Protein AF-A0AA41QJ58-F1 (afdb_monomer_lite)

Sequence (156 aa):
MTRWPTNEILVRADMDPLAMCKTLAHEAAHRTGHSPDDPDVPGHRGLVEVEAESAALLVLSAHHVDTSPYTVPYVSTWASRVEGVDPVTAVQQTAARVRTIALSILDRLDTAMVPDGDPPGLDRLLAEQDAPLDSSSCCSGAPRHRRTASGYEWPP

pLDDT: mean 75.63, std 20.62, range [23.16, 96.12]

Structure (mmCIF, N/CA/C/O backbone):
data_AF-A0AA41QJ58-F1
#
_entry.id   AF-A0AA41QJ58-F1
#
loop_
_atom_site.group_PDB
_atom_site.id
_atom_site.type_symbol
_atom_site.label_atom_id
_atom_site.label_alt_id
_atom_site.label_comp_id
_atom_site.label_asym_id
_atom_site.label_entity_id
_atom_site.label_seq_id
_atom_site.pdbx_PDB_ins_code
_atom_site.Cartn_x
_atom_site.Cartn_y
_atom_site.Cartn_z
_atom_site.occupancy
_atom_site.B_iso_or_equiv
_atom_site.auth_seq_id
_atom_site.auth_comp_id
_atom_site.auth_asym_id
_atom_site.auth_atom_id
_atom_site.pdbx_PDB_model_num
ATOM 1 N N . MET A 1 1 ? -4.333 4.026 -10.869 1.00 87.12 1 MET A N 1
ATOM 2 C CA . MET A 1 1 ? -5.786 4.050 -10.601 1.00 87.12 1 MET A CA 1
ATOM 3 C C . MET A 1 1 ? -6.414 2.702 -10.903 1.00 87.12 1 MET A C 1
ATOM 5 O O . MET A 1 1 ? -6.278 2.212 -12.024 1.00 87.12 1 MET A O 1
ATOM 9 N N . THR A 1 2 ? -7.142 2.153 -9.938 1.00 89.56 2 THR A N 1
ATOM 10 C CA . THR A 1 2 ? -7.946 0.936 -10.071 1.00 89.56 2 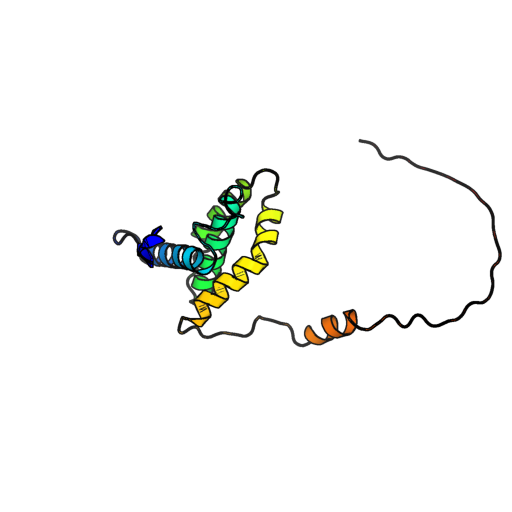THR A CA 1
ATOM 11 C C . THR A 1 2 ? -9.287 1.250 -10.734 1.00 89.56 2 THR A C 1
ATOM 13 O O . THR A 1 2 ? -10.039 2.111 -10.275 1.00 89.56 2 THR A O 1
ATOM 16 N N . ARG A 1 3 ? -9.605 0.551 -11.827 1.00 90.19 3 ARG A N 1
ATOM 17 C CA . ARG A 1 3 ? -10.920 0.581 -12.478 1.00 90.19 3 ARG A CA 1
ATOM 18 C C . ARG A 1 3 ? -11.693 -0.680 -12.123 1.00 90.19 3 ARG A C 1
ATOM 20 O O . ARG A 1 3 ? -11.519 -1.730 -12.738 1.00 90.19 3 ARG A O 1
ATOM 27 N N . TRP A 1 4 ? -12.584 -0.550 -11.150 1.00 87.31 4 TRP A N 1
ATOM 28 C CA . TRP A 1 4 ? -13.384 -1.664 -10.646 1.00 87.31 4 TRP A CA 1
ATOM 29 C C . TRP A 1 4 ? -14.286 -2.335 -11.693 1.00 87.31 4 TRP A C 1
ATOM 31 O O . TRP A 1 4 ? -14.229 -3.559 -11.788 1.00 87.31 4 TRP A O 1
ATOM 41 N N . PRO A 1 5 ? -15.051 -1.602 -12.532 1.00 88.94 5 PRO A N 1
ATOM 42 C CA . PRO A 1 5 ? -15.990 -2.241 -13.458 1.00 88.94 5 PRO A CA 1
ATOM 43 C C . PRO A 1 5 ? -15.314 -3.075 -14.552 1.00 88.94 5 PRO A C 1
ATOM 45 O O . PRO A 1 5 ? -15.902 -4.032 -15.045 1.00 88.94 5 PRO A O 1
ATOM 48 N N . THR A 1 6 ? -14.093 -2.703 -14.951 1.00 90.25 6 THR A N 1
ATOM 49 C CA . THR A 1 6 ? -13.347 -3.353 -16.042 1.00 90.25 6 THR A CA 1
ATOM 50 C C . THR A 1 6 ? -12.220 -4.255 -15.554 1.00 90.25 6 THR A C 1
ATOM 52 O O . THR A 1 6 ? -11.589 -4.918 -16.370 1.00 90.25 6 THR A O 1
ATOM 55 N N . ASN A 1 7 ? -11.982 -4.325 -14.241 1.00 88.31 7 ASN A N 1
ATOM 56 C CA . ASN A 1 7 ? -10.875 -5.077 -13.652 1.00 88.31 7 ASN A CA 1
ATOM 57 C C . ASN A 1 7 ? -9.492 -4.648 -14.192 1.00 88.31 7 ASN A C 1
ATOM 59 O O . ASN A 1 7 ? -8.612 -5.481 -14.405 1.00 88.31 7 ASN A O 1
ATOM 63 N N . GLU A 1 8 ? -9.300 -3.348 -14.420 1.00 93.31 8 GLU A N 1
ATOM 64 C CA . GLU A 1 8 ? -8.056 -2.794 -14.969 1.00 93.31 8 GLU A CA 1
ATOM 65 C C . GLU A 1 8 ? -7.299 -1.970 -13.924 1.00 93.31 8 GLU A C 1
ATOM 67 O O . GLU A 1 8 ? -7.896 -1.254 -13.117 1.00 93.31 8 GLU A O 1
ATOM 72 N N . ILE A 1 9 ? -5.968 -1.997 -13.999 1.00 94.94 9 ILE A N 1
ATOM 73 C CA . ILE A 1 9 ? -5.093 -1.059 -13.293 1.00 94.94 9 ILE A CA 1
ATOM 74 C C . ILE A 1 9 ? -4.445 -0.145 -14.326 1.00 94.94 9 ILE A C 1
ATOM 76 O O . ILE A 1 9 ? -3.831 -0.604 -15.287 1.00 94.94 9 ILE A O 1
ATOM 80 N N . LEU A 1 10 ? -4.567 1.161 -14.110 1.00 94.38 10 LEU A N 1
ATOM 81 C CA . LEU A 1 10 ? -3.925 2.173 -14.936 1.00 94.38 10 LEU A CA 1
ATOM 82 C C . LEU A 1 10 ? -2.717 2.772 -14.232 1.00 94.38 10 LEU A C 1
ATOM 84 O O . LEU A 1 10 ? -2.844 3.321 -13.132 1.00 94.38 10 LEU A O 1
ATOM 88 N N . VAL A 1 11 ? -1.586 2.757 -14.927 1.00 95.50 11 VAL A N 1
ATOM 89 C CA . VAL A 1 11 ? -0.350 3.430 -14.531 1.00 95.50 11 VAL A CA 1
ATOM 90 C C . VAL A 1 11 ? 0.013 4.431 -15.620 1.00 95.50 11 VAL A C 1
ATOM 92 O O . VAL A 1 11 ? -0.108 4.147 -16.811 1.00 95.50 11 VAL A O 1
ATOM 95 N N . ARG A 1 12 ? 0.422 5.630 -15.213 1.00 95.31 12 ARG A N 1
ATOM 96 C CA . ARG A 1 12 ? 0.920 6.644 -16.141 1.00 95.31 12 ARG A CA 1
ATOM 97 C C . ARG A 1 12 ? 2.290 6.230 -16.675 1.00 95.31 12 ARG A C 1
ATOM 99 O O . ARG A 1 12 ? 3.171 5.897 -15.892 1.00 95.31 12 ARG A O 1
ATOM 106 N N . ALA A 1 13 ? 2.462 6.292 -17.992 1.00 93.12 13 ALA A N 1
ATOM 107 C CA . ALA A 1 13 ? 3.694 5.873 -18.662 1.00 93.12 13 ALA A CA 1
ATOM 108 C C . ALA A 1 13 ? 4.808 6.938 -18.653 1.00 93.12 13 ALA A C 1
ATOM 110 O O . ALA A 1 13 ? 5.945 6.635 -18.991 1.00 93.12 13 ALA A O 1
ATOM 111 N N . ASP A 1 14 ? 4.492 8.185 -18.293 1.00 94.38 14 ASP A N 1
ATOM 112 C CA . ASP A 1 14 ? 5.411 9.330 -18.300 1.00 94.38 14 ASP A CA 1
ATOM 113 C C . ASP A 1 14 ? 6.089 9.575 -16.939 1.00 94.38 14 ASP A C 1
ATOM 115 O O . ASP A 1 14 ? 6.532 10.684 -16.643 1.00 94.38 14 ASP A O 1
ATOM 119 N N . MET A 1 15 ? 6.141 8.549 -16.090 1.00 91.69 15 MET A N 1
ATOM 120 C CA . MET A 1 15 ? 6.720 8.607 -14.750 1.00 91.69 15 MET A CA 1
ATOM 121 C C . MET A 1 15 ? 8.058 7.870 -14.694 1.00 91.69 15 MET A C 1
ATOM 123 O O . MET A 1 15 ? 8.360 7.027 -15.533 1.00 91.69 15 MET A O 1
ATOM 127 N N . ASP A 1 16 ? 8.855 8.172 -13.671 1.00 91.38 16 ASP A N 1
ATOM 128 C CA . ASP A 1 16 ? 10.032 7.370 -13.346 1.00 91.38 16 ASP A CA 1
ATOM 129 C C . ASP A 1 16 ? 9.639 5.889 -13.106 1.00 91.38 16 ASP A C 1
ATOM 131 O O . ASP A 1 16 ? 8.593 5.641 -12.491 1.00 91.38 16 ASP A O 1
ATOM 135 N N . PRO A 1 17 ? 10.436 4.895 -13.555 1.00 90.19 17 PRO A N 1
ATOM 136 C CA . PRO A 1 17 ? 10.120 3.475 -13.380 1.00 90.19 17 PRO A CA 1
ATOM 137 C C . PRO A 1 17 ? 9.816 3.057 -11.943 1.00 90.19 17 PRO A C 1
ATOM 139 O O . PRO A 1 17 ? 8.895 2.269 -11.723 1.00 90.19 17 PRO A O 1
ATOM 142 N N . LEU A 1 18 ? 10.516 3.615 -10.955 1.00 88.94 18 LEU A N 1
ATOM 143 C CA . LEU A 1 18 ? 10.259 3.320 -9.548 1.00 88.94 18 LEU A CA 1
ATOM 144 C C . LEU A 1 18 ? 8.875 3.820 -9.124 1.00 88.94 18 LEU A C 1
ATOM 146 O O . LEU A 1 18 ? 8.126 3.117 -8.443 1.00 88.94 18 LEU A O 1
ATOM 150 N N . ALA A 1 19 ? 8.508 5.020 -9.571 1.00 89.69 19 ALA A N 1
ATOM 151 C CA . ALA A 1 19 ? 7.198 5.601 -9.305 1.00 89.69 19 ALA A CA 1
ATOM 152 C C . ALA A 1 19 ? 6.071 4.829 -10.020 1.00 89.69 19 ALA A C 1
ATOM 154 O O . ALA A 1 19 ? 4.971 4.695 -9.472 1.00 89.69 19 ALA A O 1
ATOM 155 N N . MET A 1 20 ? 6.346 4.271 -11.206 1.00 92.44 20 MET A N 1
ATOM 156 C CA . MET A 1 20 ? 5.432 3.355 -11.897 1.00 92.44 20 MET A CA 1
ATOM 157 C C . MET A 1 20 ? 5.230 2.060 -11.103 1.00 92.44 20 MET A C 1
ATOM 159 O O . MET A 1 20 ? 4.082 1.682 -10.867 1.00 92.44 20 MET A O 1
ATOM 163 N N . CYS A 1 21 ? 6.306 1.426 -10.624 1.00 92.50 21 CYS A N 1
ATOM 164 C CA . CYS A 1 21 ? 6.227 0.230 -9.776 1.00 92.50 21 CYS A CA 1
ATOM 165 C C . CYS A 1 21 ? 5.451 0.495 -8.480 1.00 92.50 21 CYS A C 1
ATOM 167 O O . CYS A 1 21 ? 4.577 -0.295 -8.123 1.00 92.50 21 CYS A O 1
ATOM 169 N N . LYS A 1 22 ? 5.704 1.634 -7.817 1.00 91.94 22 LYS A N 1
ATOM 170 C CA . LYS A 1 22 ? 4.947 2.059 -6.629 1.00 91.94 22 LYS A CA 1
ATOM 171 C C . LYS A 1 22 ? 3.455 2.154 -6.923 1.00 91.94 22 LYS A C 1
ATOM 173 O O . LYS A 1 22 ? 2.644 1.566 -6.213 1.00 91.94 22 LYS A O 1
ATOM 178 N N . THR A 1 23 ? 3.109 2.873 -7.988 1.00 93.94 23 THR A N 1
ATOM 179 C CA . THR A 1 23 ? 1.714 3.060 -8.393 1.00 93.94 23 THR A CA 1
ATOM 180 C C . THR A 1 23 ? 1.065 1.715 -8.706 1.00 93.94 23 THR A C 1
ATOM 182 O O . THR A 1 23 ? -0.024 1.438 -8.224 1.00 93.94 23 THR A O 1
ATOM 185 N N . LEU A 1 24 ? 1.736 0.845 -9.461 1.00 95.19 24 LEU A N 1
ATOM 186 C CA . LEU A 1 24 ? 1.209 -0.477 -9.790 1.00 95.19 24 LEU A CA 1
ATOM 187 C C . LEU A 1 24 ? 0.941 -1.320 -8.535 1.00 95.19 24 LEU A C 1
ATOM 189 O O . LEU A 1 24 ? -0.143 -1.886 -8.410 1.00 95.19 24 LEU A O 1
ATOM 193 N N . ALA A 1 25 ? 1.898 -1.379 -7.606 1.00 95.44 25 ALA A N 1
ATOM 194 C CA . ALA A 1 25 ? 1.772 -2.152 -6.372 1.00 95.44 25 ALA A CA 1
ATOM 195 C C . ALA A 1 25 ? 0.647 -1.623 -5.465 1.00 95.44 25 ALA A C 1
ATOM 197 O O . ALA A 1 25 ? -0.132 -2.409 -4.931 1.00 95.44 25 ALA A O 1
ATOM 198 N N . HIS A 1 26 ? 0.515 -0.300 -5.347 1.00 95.12 26 HIS A N 1
ATOM 199 C CA . HIS A 1 26 ? -0.562 0.347 -4.594 1.00 95.12 26 HIS A CA 1
ATOM 200 C C . HIS A 1 26 ? -1.947 0.000 -5.160 1.00 95.12 26 HIS A C 1
ATOM 202 O O . HIS A 1 26 ? -2.854 -0.396 -4.432 1.00 95.12 26 HIS A O 1
ATOM 208 N N . GLU A 1 27 ? -2.112 0.069 -6.478 1.00 96.12 27 GLU A N 1
ATOM 209 C CA . GLU A 1 27 ? -3.391 -0.263 -7.112 1.00 96.12 27 GLU A CA 1
ATOM 210 C C . GLU A 1 27 ? -3.689 -1.769 -7.068 1.00 96.12 27 GLU A C 1
ATOM 212 O O . GLU A 1 27 ? -4.840 -2.178 -6.917 1.00 96.12 27 GLU A O 1
ATOM 217 N N . ALA A 1 28 ? -2.657 -2.616 -7.131 1.00 95.88 28 ALA A N 1
ATOM 218 C CA . ALA A 1 28 ? -2.806 -4.049 -6.896 1.00 95.88 28 ALA A CA 1
ATOM 219 C C . ALA A 1 28 ? -3.265 -4.344 -5.456 1.00 95.88 28 ALA A C 1
ATOM 221 O O . ALA A 1 28 ? -4.108 -5.225 -5.257 1.00 95.88 28 ALA A O 1
ATOM 222 N N . ALA A 1 29 ? -2.774 -3.588 -4.468 1.00 95.44 29 ALA A N 1
ATOM 223 C CA . ALA A 1 29 ? -3.224 -3.669 -3.079 1.00 95.44 29 ALA A CA 1
ATOM 224 C C . ALA A 1 29 ? -4.689 -3.264 -2.933 1.00 95.44 29 ALA A C 1
ATOM 226 O O . ALA A 1 29 ? -5.462 -4.029 -2.352 1.00 95.44 29 ALA A O 1
ATOM 227 N N . HIS A 1 30 ? -5.108 -2.157 -3.557 1.00 94.00 30 HIS A N 1
ATOM 228 C CA . HIS A 1 30 ? -6.525 -1.809 -3.629 1.00 94.00 30 HIS A CA 1
ATOM 229 C C . HIS A 1 30 ? -7.357 -2.959 -4.180 1.00 94.00 30 HIS A C 1
ATOM 231 O O . HIS A 1 30 ? -8.290 -3.419 -3.524 1.00 94.00 30 HIS A O 1
ATOM 237 N N . ARG A 1 31 ? -6.966 -3.483 -5.343 1.00 93.06 31 ARG A N 1
ATOM 238 C CA . ARG A 1 31 ? -7.713 -4.533 -6.034 1.00 93.06 31 ARG A CA 1
ATOM 239 C C . ARG A 1 31 ? -7.812 -5.848 -5.259 1.00 93.06 31 ARG A C 1
ATOM 241 O O . ARG A 1 31 ? -8.769 -6.601 -5.467 1.00 93.06 31 ARG A O 1
ATOM 248 N N . THR A 1 32 ? -6.813 -6.131 -4.431 1.00 94.19 32 THR A N 1
ATOM 249 C CA . THR A 1 32 ? -6.711 -7.363 -3.644 1.00 94.19 32 THR A CA 1
ATOM 250 C C . THR A 1 32 ? -7.451 -7.249 -2.313 1.00 94.19 32 THR A C 1
ATOM 252 O O . THR A 1 32 ? -8.102 -8.208 -1.910 1.00 94.19 32 THR A O 1
ATOM 255 N N . GLY A 1 33 ? -7.362 -6.098 -1.641 1.00 90.69 33 GLY A N 1
ATOM 256 C CA . GLY A 1 33 ? -7.841 -5.918 -0.267 1.00 90.69 33 GLY A CA 1
ATOM 257 C C . GLY A 1 33 ? -9.211 -5.265 -0.104 1.00 90.69 33 GLY A C 1
ATOM 258 O O . GLY A 1 33 ? -9.746 -5.275 1.006 1.00 90.69 33 GLY A O 1
ATOM 259 N N . HIS A 1 34 ? -9.771 -4.685 -1.169 1.00 90.12 34 HIS A N 1
ATOM 260 C CA . HIS A 1 34 ? -10.963 -3.841 -1.076 1.00 90.12 34 HIS A CA 1
ATOM 261 C C . HIS A 1 34 ? -11.975 -4.114 -2.194 1.00 90.12 34 HIS A C 1
ATOM 263 O O . HIS A 1 34 ? -11.653 -4.691 -3.234 1.00 90.12 34 HIS A O 1
ATOM 269 N N . SER A 1 35 ? -13.213 -3.668 -1.974 1.00 84.19 35 SER A N 1
ATOM 270 C CA . SER A 1 35 ? -14.303 -3.679 -2.951 1.00 84.19 35 SER A CA 1
ATOM 271 C C . SER A 1 35 ? -14.979 -2.303 -2.978 1.00 84.19 35 SER A C 1
ATOM 273 O O . SER A 1 35 ? -15.094 -1.674 -1.926 1.00 84.19 35 SER A O 1
ATOM 275 N N . PRO A 1 36 ? -15.446 -1.811 -4.143 1.00 76.56 36 PRO A N 1
ATOM 276 C CA . PRO A 1 36 ? -16.199 -0.557 -4.217 1.00 76.56 36 PRO A CA 1
ATOM 277 C C . PRO A 1 36 ? -17.539 -0.623 -3.467 1.00 76.56 36 PRO A C 1
ATOM 279 O O . PRO A 1 36 ? -18.062 0.419 -3.085 1.00 76.56 36 PRO A O 1
ATOM 282 N N . ASP A 1 37 ? -18.064 -1.832 -3.247 1.00 73.56 37 ASP A N 1
ATOM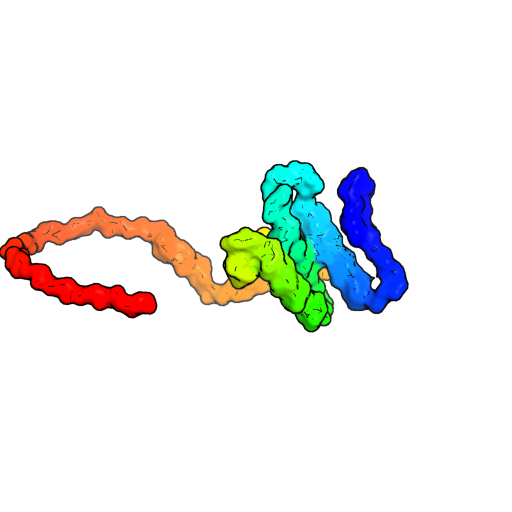 283 C CA . ASP A 1 37 ? -19.335 -2.089 -2.562 1.00 73.56 37 ASP A CA 1
ATOM 284 C C . ASP A 1 37 ? -19.150 -2.448 -1.079 1.00 73.56 37 ASP A C 1
ATOM 286 O O . ASP A 1 37 ? -20.096 -2.891 -0.430 1.00 73.56 37 ASP A O 1
ATOM 290 N N . ASP A 1 38 ? -17.930 -2.326 -0.550 1.00 70.38 38 ASP A N 1
ATOM 291 C CA . ASP A 1 38 ? -17.626 -2.702 0.826 1.00 70.38 38 ASP A CA 1
ATOM 292 C C . ASP A 1 38 ? -18.332 -1.739 1.809 1.00 70.38 38 ASP A C 1
ATOM 294 O O . ASP A 1 38 ? -18.022 -0.539 1.841 1.00 70.38 38 ASP A O 1
ATOM 298 N N . PRO A 1 39 ? -19.327 -2.225 2.580 1.00 55.38 39 PRO A N 1
ATOM 299 C CA . PRO A 1 39 ? -20.174 -1.381 3.417 1.00 55.38 39 PRO A CA 1
ATOM 300 C C . PRO A 1 39 ? -19.422 -0.750 4.598 1.00 55.38 39 PRO A C 1
ATOM 302 O O . PRO A 1 39 ? -19.927 0.215 5.171 1.00 55.38 39 PRO A O 1
ATOM 305 N N . ASP A 1 40 ? -18.216 -1.233 4.920 1.00 54.75 40 ASP A N 1
ATOM 306 C CA . ASP A 1 40 ? -17.358 -0.690 5.982 1.00 54.75 40 ASP A CA 1
ATOM 307 C C . ASP A 1 40 ? -16.493 0.505 5.511 1.00 54.75 40 ASP A C 1
ATOM 309 O O . ASP A 1 40 ? -15.796 1.141 6.301 1.00 54.75 40 ASP A O 1
ATOM 313 N N . VAL A 1 41 ? -16.538 0.874 4.225 1.00 53.88 41 VAL A N 1
ATOM 314 C CA . VAL A 1 41 ? -15.687 1.921 3.622 1.00 53.88 41 VAL A CA 1
ATOM 315 C C . VAL A 1 41 ? -16.161 3.381 3.783 1.00 53.88 41 VAL A C 1
ATOM 317 O O . VAL A 1 41 ? -15.284 4.256 3.794 1.00 53.88 41 VAL A O 1
ATOM 320 N N . PRO A 1 42 ? -17.455 3.741 3.954 1.00 48.81 42 PRO A N 1
ATOM 321 C CA . PRO A 1 42 ? -17.872 5.150 3.887 1.00 48.81 42 PRO A CA 1
ATOM 322 C C . PRO A 1 42 ? -17.287 6.084 4.967 1.00 48.81 42 PRO A C 1
ATOM 324 O O . PRO A 1 42 ? -17.389 7.299 4.815 1.00 48.81 42 PRO A O 1
ATOM 327 N N . GLY A 1 43 ? -16.638 5.559 6.015 1.00 57.31 43 GLY A N 1
ATOM 328 C CA . GLY A 1 43 ? -15.898 6.337 7.025 1.00 57.31 43 GLY A CA 1
ATOM 329 C C . GLY A 1 43 ? -14.370 6.168 7.004 1.00 57.31 43 GLY A C 1
ATOM 330 O O . GLY A 1 43 ? -13.679 6.784 7.813 1.00 57.31 43 GLY A O 1
ATOM 331 N N . HIS A 1 44 ? -13.813 5.342 6.107 1.00 67.75 44 HIS A N 1
ATOM 332 C CA . HIS A 1 44 ? -12.462 4.783 6.272 1.00 67.75 44 HIS A CA 1
ATOM 333 C C . HIS A 1 44 ? -11.533 4.928 5.065 1.00 67.75 44 HIS A C 1
ATOM 335 O O . HIS A 1 44 ? -10.539 4.211 4.972 1.00 67.75 44 HIS A O 1
ATOM 341 N N . ARG A 1 45 ? -11.761 5.909 4.178 1.00 81.06 45 ARG A N 1
ATOM 342 C CA . ARG A 1 45 ? -10.817 6.190 3.077 1.00 81.06 45 ARG A CA 1
ATOM 343 C C . ARG A 1 45 ? -9.370 6.314 3.573 1.00 81.06 45 ARG A C 1
ATOM 345 O O . ARG A 1 45 ? -8.478 5.759 2.954 1.00 81.06 45 ARG A O 1
ATOM 352 N N . GLY A 1 46 ? -9.141 6.983 4.708 1.00 83.44 46 GLY A N 1
ATOM 353 C CA . GLY A 1 46 ? -7.806 7.085 5.306 1.00 83.44 46 GLY A CA 1
ATOM 354 C C . GLY A 1 46 ? -7.185 5.724 5.642 1.00 83.44 46 GLY A C 1
ATOM 355 O O . GLY A 1 46 ? -6.031 5.496 5.303 1.00 83.44 46 GLY A O 1
ATOM 356 N N . LEU A 1 47 ? -7.950 4.798 6.232 1.00 86.81 47 LEU A N 1
ATOM 357 C CA . LEU A 1 47 ? -7.462 3.450 6.553 1.00 86.81 47 LEU A CA 1
ATOM 358 C C . LEU A 1 47 ? -7.216 2.615 5.294 1.00 86.81 47 LEU A C 1
ATOM 360 O O . LEU A 1 47 ? -6.196 1.944 5.214 1.00 86.81 47 LEU A O 1
ATOM 364 N N . VAL A 1 48 ? -8.094 2.704 4.291 1.00 89.88 48 VAL A N 1
ATOM 365 C CA . VAL A 1 48 ? -7.926 2.016 2.997 1.00 89.88 48 VAL A CA 1
ATOM 366 C C . VAL A 1 48 ? -6.636 2.453 2.298 1.00 89.88 48 VAL A C 1
ATOM 368 O O . VAL A 1 48 ? -5.898 1.630 1.763 1.00 89.88 48 VAL A O 1
ATOM 371 N N . GLU A 1 49 ? -6.329 3.747 2.326 1.00 90.56 49 GLU A N 1
ATOM 372 C CA . GLU A 1 49 ? -5.102 4.290 1.736 1.00 90.56 49 GLU A CA 1
ATOM 373 C C . GLU A 1 49 ? -3.860 3.913 2.564 1.00 90.56 49 GLU A C 1
ATOM 375 O O . GLU A 1 49 ? -2.824 3.576 1.991 1.00 90.56 49 GLU A O 1
ATOM 380 N N . VAL A 1 50 ? -3.959 3.893 3.904 1.00 91.25 50 VAL A N 1
ATOM 381 C CA . VAL A 1 50 ? -2.899 3.357 4.783 1.00 91.25 50 VAL A CA 1
ATOM 382 C C . VAL A 1 50 ? -2.631 1.887 4.465 1.00 91.25 50 VAL A C 1
ATOM 384 O O . VAL A 1 50 ? -1.465 1.502 4.344 1.00 91.25 50 VAL A O 1
ATOM 387 N N . GLU A 1 51 ? -3.679 1.078 4.298 1.00 93.94 51 GLU A N 1
ATOM 388 C CA . GLU A 1 51 ? -3.565 -0.336 3.946 1.00 93.94 51 GLU A CA 1
ATOM 389 C C . GLU A 1 51 ? -2.863 -0.518 2.597 1.00 93.94 51 GLU A C 1
ATOM 391 O O . GLU A 1 51 ? -1.883 -1.262 2.502 1.00 93.94 51 GLU A O 1
ATOM 396 N N . ALA A 1 52 ? -3.314 0.205 1.570 1.00 94.00 52 ALA A N 1
ATOM 397 C CA . ALA A 1 52 ? -2.776 0.096 0.219 1.00 94.00 52 ALA A CA 1
ATOM 398 C C . ALA A 1 52 ? -1.320 0.576 0.108 1.00 94.00 52 ALA A C 1
ATOM 400 O O . ALA A 1 52 ? -0.484 -0.128 -0.463 1.00 94.00 52 ALA A O 1
ATOM 401 N N . GLU A 1 53 ? -0.983 1.737 0.681 1.00 94.12 53 GLU A N 1
ATOM 402 C CA . GLU A 1 53 ? 0.393 2.258 0.686 1.00 94.12 53 GLU A CA 1
ATOM 403 C C . GLU A 1 53 ? 1.341 1.341 1.472 1.00 94.12 53 GLU A C 1
ATOM 405 O O . GLU A 1 53 ? 2.448 1.048 1.014 1.00 94.12 53 GLU A O 1
ATOM 410 N N . SER A 1 54 ? 0.906 0.831 2.629 1.00 94.44 54 SER A N 1
ATOM 411 C CA . SER A 1 54 ? 1.737 -0.056 3.452 1.00 94.44 54 SER A CA 1
ATOM 412 C C . SER A 1 54 ? 1.948 -1.419 2.789 1.00 94.44 54 SER A C 1
ATOM 414 O O . SER A 1 54 ? 3.064 -1.937 2.792 1.00 94.44 54 SER A O 1
ATOM 416 N N . ALA A 1 55 ? 0.915 -1.993 2.166 1.00 95.88 55 ALA A N 1
ATOM 417 C CA . ALA A 1 55 ? 1.050 -3.250 1.432 1.00 95.88 55 ALA A CA 1
ATOM 418 C C . ALA A 1 55 ? 1.961 -3.093 0.203 1.00 95.88 55 ALA A C 1
ATOM 420 O O . ALA A 1 55 ? 2.809 -3.951 -0.044 1.00 95.88 55 ALA A O 1
ATOM 421 N N . ALA A 1 56 ? 1.854 -1.976 -0.525 1.00 94.94 56 ALA A N 1
ATOM 422 C CA . ALA A 1 56 ? 2.745 -1.671 -1.644 1.00 94.94 56 ALA A CA 1
ATOM 423 C C . ALA A 1 56 ? 4.214 -1.583 -1.207 1.00 94.94 56 ALA A C 1
ATOM 425 O O . ALA A 1 56 ? 5.090 -2.113 -1.895 1.00 94.94 56 ALA A O 1
ATOM 426 N N . LEU A 1 57 ? 4.487 -0.966 -0.050 1.00 91.69 57 LEU A N 1
ATOM 427 C CA . LEU A 1 57 ? 5.833 -0.924 0.524 1.00 91.69 57 LEU A CA 1
ATOM 428 C C . LEU A 1 57 ? 6.384 -2.330 0.779 1.00 91.69 57 LEU A C 1
ATOM 430 O O . LEU A 1 57 ? 7.521 -2.608 0.397 1.00 91.69 57 LEU A O 1
ATOM 434 N N . LEU A 1 58 ? 5.594 -3.215 1.396 1.00 93.38 58 LEU A N 1
ATOM 435 C CA . LEU A 1 58 ? 6.016 -4.588 1.689 1.00 93.38 58 LEU A CA 1
ATOM 436 C C . LEU A 1 58 ? 6.298 -5.384 0.411 1.00 93.38 58 LEU A C 1
ATOM 438 O O . LEU A 1 58 ? 7.344 -6.024 0.313 1.00 93.38 58 LEU A O 1
ATOM 442 N N . VAL A 1 59 ? 5.410 -5.294 -0.584 1.00 94.56 59 VAL A N 1
ATOM 443 C CA . VAL A 1 59 ? 5.576 -5.984 -1.873 1.00 94.56 59 VAL A CA 1
ATOM 444 C C . VAL A 1 59 ? 6.860 -5.533 -2.570 1.00 94.56 59 VAL A C 1
ATOM 446 O O . VAL A 1 59 ? 7.658 -6.359 -3.001 1.00 94.56 59 VAL A O 1
ATOM 449 N N . LEU A 1 60 ? 7.110 -4.225 -2.647 1.00 92.31 60 LEU A N 1
ATOM 450 C CA . LEU A 1 60 ? 8.305 -3.697 -3.314 1.00 92.31 60 LEU A CA 1
ATOM 451 C C . LEU A 1 60 ? 9.587 -4.024 -2.540 1.00 92.31 60 LEU A C 1
ATOM 453 O O . LEU A 1 60 ? 10.601 -4.371 -3.147 1.00 92.31 60 LEU A O 1
ATOM 457 N N . SER A 1 61 ? 9.523 -4.006 -1.208 1.00 89.69 61 SER A N 1
ATOM 458 C CA . SER A 1 61 ? 10.646 -4.390 -0.347 1.00 89.69 61 SER A CA 1
ATOM 459 C C . SER A 1 61 ? 11.034 -5.860 -0.530 1.00 89.69 61 SER A C 1
ATOM 461 O O . SER A 1 61 ? 12.226 -6.168 -0.573 1.00 89.69 61 SER A O 1
ATOM 463 N N . ALA A 1 62 ? 10.056 -6.756 -0.715 1.00 90.12 62 ALA A N 1
ATOM 464 C CA . ALA A 1 62 ? 10.300 -8.172 -1.012 1.00 90.12 62 ALA A CA 1
ATOM 465 C C . ALA A 1 62 ? 11.045 -8.386 -2.344 1.00 90.12 62 ALA A C 1
ATOM 467 O O . ALA A 1 62 ? 11.742 -9.383 -2.511 1.00 90.12 62 ALA A O 1
ATOM 468 N N . HIS A 1 63 ? 10.966 -7.420 -3.263 1.00 89.56 63 HIS A N 1
ATOM 469 C CA . HIS A 1 63 ? 11.721 -7.398 -4.518 1.00 89.56 63 HIS A CA 1
ATOM 470 C C . HIS A 1 63 ? 12.971 -6.502 -4.466 1.00 89.56 63 HIS A C 1
ATOM 472 O O . HIS A 1 63 ? 13.527 -6.158 -5.509 1.00 89.56 63 HIS A O 1
ATOM 478 N N . HIS A 1 64 ? 13.430 -6.125 -3.267 1.00 88.25 64 HIS A N 1
ATOM 479 C CA . HIS A 1 64 ? 14.609 -5.277 -3.041 1.00 88.25 64 HIS A CA 1
ATOM 480 C C . HIS A 1 64 ? 14.509 -3.874 -3.658 1.00 88.25 64 HIS A C 1
ATOM 482 O O . HIS A 1 64 ? 15.518 -3.252 -3.997 1.00 88.25 64 HIS A O 1
ATOM 488 N N . VAL A 1 65 ? 13.286 -3.360 -3.780 1.00 85.25 65 VAL A N 1
ATOM 489 C CA . VAL A 1 65 ? 13.002 -2.013 -4.268 1.00 85.25 65 VAL A CA 1
ATOM 490 C C . VAL A 1 65 ? 12.675 -1.117 -3.072 1.00 85.25 65 VAL A C 1
ATOM 492 O O . VAL A 1 65 ? 11.564 -1.153 -2.544 1.00 85.25 65 VAL A O 1
ATOM 495 N N . ASP A 1 66 ? 13.639 -0.302 -2.635 1.00 78.62 66 ASP A N 1
ATOM 496 C CA . ASP A 1 66 ? 13.428 0.630 -1.522 1.00 78.62 66 ASP A CA 1
ATOM 497 C C . ASP A 1 66 ? 12.592 1.840 -1.964 1.00 78.62 66 ASP A C 1
ATOM 499 O O . ASP A 1 66 ? 13.058 2.741 -2.664 1.00 78.62 66 ASP A O 1
ATOM 503 N N . THR A 1 67 ? 11.331 1.856 -1.536 1.00 80.12 67 THR A N 1
ATOM 504 C CA . THR A 1 67 ? 10.408 2.985 -1.718 1.00 80.12 67 THR A CA 1
ATOM 505 C C . THR A 1 67 ? 10.078 3.691 -0.408 1.00 80.12 67 THR A C 1
ATOM 507 O O . THR A 1 67 ? 9.188 4.551 -0.382 1.00 80.12 67 THR A O 1
ATOM 510 N N . SER A 1 68 ? 10.783 3.373 0.683 1.00 75.50 68 SER A N 1
ATOM 511 C CA . SER A 1 68 ? 10.521 3.948 2.003 1.00 75.50 68 SER A CA 1
ATOM 512 C C . SER A 1 68 ? 10.563 5.487 2.030 1.00 75.50 68 SER A C 1
ATOM 514 O O . SER A 1 68 ? 9.644 6.059 2.634 1.00 75.50 68 SER A O 1
ATOM 516 N N . PRO A 1 69 ? 11.462 6.196 1.297 1.00 74.19 69 PRO A N 1
ATOM 517 C CA . PRO A 1 69 ? 11.467 7.663 1.276 1.00 74.19 69 PRO A CA 1
ATOM 518 C C . PRO A 1 69 ? 10.185 8.268 0.687 1.00 74.19 69 PRO A C 1
ATOM 520 O O . PRO A 1 69 ? 9.828 9.401 1.004 1.00 74.19 69 PRO A O 1
ATOM 523 N N . TYR A 1 70 ? 9.476 7.510 -0.156 1.00 65.62 70 TYR A N 1
ATOM 524 C CA . TYR A 1 70 ? 8.254 7.934 -0.844 1.00 65.62 70 TYR A CA 1
ATOM 525 C C . TYR A 1 70 ? 6.975 7.395 -0.211 1.00 65.62 70 TYR A C 1
ATOM 527 O O . TYR A 1 70 ? 5.890 7.798 -0.626 1.00 65.62 70 TYR A O 1
ATOM 535 N N . THR A 1 71 ? 7.067 6.450 0.722 1.00 72.00 71 THR A N 1
ATOM 536 C CA . THR A 1 71 ? 5.889 5.728 1.225 1.00 72.00 71 THR A CA 1
ATOM 537 C C . THR A 1 71 ? 5.607 6.059 2.681 1.00 72.00 71 THR A C 1
ATOM 539 O O . THR A 1 71 ? 4.467 6.367 3.018 1.00 72.00 71 THR A O 1
ATOM 542 N N . VAL A 1 72 ? 6.638 6.136 3.531 1.00 78.88 72 VAL A N 1
ATOM 543 C CA . VAL A 1 72 ? 6.467 6.476 4.955 1.00 78.88 72 VAL A CA 1
ATOM 544 C C . VAL A 1 72 ? 5.811 7.854 5.156 1.00 78.88 72 VAL A C 1
ATOM 546 O O . VAL A 1 72 ? 4.865 7.934 5.942 1.00 78.88 72 VAL A O 1
ATOM 549 N N . PRO A 1 73 ? 6.194 8.923 4.420 1.00 78.44 73 PRO A N 1
ATOM 550 C CA . PRO A 1 73 ? 5.505 10.213 4.528 1.00 78.44 73 PRO A CA 1
ATOM 551 C C . PRO A 1 73 ? 4.036 10.185 4.067 1.00 78.44 73 PRO A C 1
ATOM 553 O O . PRO A 1 73 ? 3.228 11.003 4.506 1.00 78.44 73 PRO A O 1
ATOM 556 N N . TYR A 1 74 ? 3.672 9.265 3.171 1.00 71.50 74 TYR A N 1
ATOM 557 C CA . TYR A 1 74 ? 2.300 9.145 2.669 1.00 71.50 74 TYR A CA 1
ATOM 558 C C . TYR A 1 74 ? 1.418 8.343 3.623 1.00 71.50 74 TYR A C 1
ATOM 560 O O . TYR A 1 74 ? 0.308 8.780 3.921 1.00 71.50 74 TYR A O 1
ATOM 568 N N . VAL A 1 75 ? 1.928 7.237 4.174 1.00 78.69 75 VAL A N 1
ATOM 569 C CA . VAL A 1 75 ? 1.240 6.476 5.229 1.00 78.69 75 VAL A CA 1
ATOM 570 C C . VAL A 1 75 ? 0.949 7.373 6.430 1.00 78.69 75 VAL A C 1
ATOM 572 O O . VAL A 1 75 ? -0.180 7.390 6.913 1.00 78.69 75 VAL A O 1
ATOM 575 N N . SER A 1 76 ? 1.920 8.182 6.870 1.00 80.06 76 SER A N 1
ATOM 576 C CA . SER A 1 76 ? 1.697 9.120 7.975 1.00 80.06 76 SER A CA 1
ATOM 577 C C . SER A 1 76 ? 0.652 10.184 7.629 1.00 80.06 76 SER A C 1
ATOM 579 O O . SER A 1 76 ? -0.232 10.454 8.439 1.00 80.06 76 SER A O 1
ATOM 581 N N . THR A 1 77 ? 0.682 10.724 6.405 1.00 84.38 77 THR A N 1
ATOM 582 C CA . THR A 1 77 ? -0.326 11.687 5.931 1.00 84.38 77 THR A CA 1
ATOM 583 C C . THR A 1 77 ? -1.738 11.100 5.955 1.00 84.38 77 THR A C 1
ATOM 585 O O . THR A 1 77 ? -2.678 11.794 6.345 1.00 84.38 77 THR A O 1
ATOM 588 N N . TRP A 1 78 ? -1.912 9.843 5.545 1.00 84.00 78 TRP A N 1
ATOM 589 C CA . TRP A 1 78 ? -3.220 9.186 5.547 1.00 84.00 78 TRP A CA 1
ATOM 590 C C . TRP A 1 78 ? -3.679 8.776 6.942 1.00 84.00 78 TRP A C 1
ATOM 592 O O . TRP A 1 78 ? -4.841 9.000 7.277 1.00 84.00 78 TRP A O 1
ATOM 602 N N . ALA A 1 79 ? -2.770 8.276 7.777 1.00 82.00 79 ALA A N 1
ATOM 603 C CA . ALA A 1 79 ? -3.060 7.951 9.168 1.00 82.00 79 ALA A CA 1
ATOM 604 C C . ALA A 1 79 ? -3.542 9.189 9.945 1.00 82.00 79 ALA A C 1
ATOM 606 O O . ALA A 1 79 ? -4.521 9.113 10.680 1.00 82.00 79 ALA A O 1
ATOM 607 N N . SER A 1 80 ? -2.942 10.361 9.707 1.00 84.19 80 SER A N 1
ATOM 608 C CA . SER A 1 80 ? -3.389 11.635 10.295 1.00 84.19 80 SER A CA 1
ATOM 609 C C . SER A 1 80 ? -4.739 12.148 9.785 1.00 84.19 80 SER A C 1
ATOM 611 O O . SER A 1 80 ? -5.257 13.119 10.331 1.00 84.19 80 SER A O 1
ATOM 613 N N . ARG A 1 81 ? -5.315 11.536 8.745 1.00 83.62 81 ARG A N 1
ATOM 614 C CA . ARG A 1 81 ? -6.641 11.886 8.205 1.00 83.62 81 ARG A CA 1
ATOM 615 C C . ARG A 1 81 ? -7.752 10.964 8.708 1.00 83.62 81 ARG A C 1
ATOM 617 O O . ARG A 1 81 ? -8.892 11.119 8.279 1.00 83.62 81 ARG A O 1
ATOM 624 N N . VAL A 1 82 ? -7.437 10.009 9.582 1.00 82.25 82 VAL A N 1
ATOM 625 C CA . VAL A 1 82 ? -8.440 9.163 10.231 1.00 82.25 82 VAL A CA 1
ATOM 626 C C . VAL A 1 82 ? -9.029 9.940 11.408 1.00 82.25 82 VAL A C 1
ATOM 628 O O . VAL A 1 82 ? -8.373 10.144 12.427 1.00 82.25 82 VAL A O 1
ATOM 631 N N . GLU A 1 83 ? -10.259 10.429 11.253 1.00 82.31 83 GLU A N 1
ATOM 632 C CA . GLU A 1 83 ? -10.912 11.240 12.283 1.00 82.31 83 GLU A CA 1
ATOM 633 C C . GLU A 1 83 ? -11.102 10.452 13.587 1.00 82.31 83 GLU A C 1
ATOM 635 O O . GLU A 1 83 ? -11.587 9.323 13.589 1.00 82.31 83 GLU A O 1
ATOM 640 N N . GLY A 1 84 ? -10.721 11.061 14.713 1.00 84.62 84 GLY A N 1
ATOM 641 C CA . GLY A 1 84 ? -10.907 10.476 16.044 1.00 84.62 84 GLY A CA 1
ATOM 642 C C . GLY A 1 84 ? -9.951 9.333 16.402 1.00 84.62 84 GLY A C 1
ATOM 643 O O . GLY A 1 84 ? -10.101 8.757 17.479 1.00 84.62 84 GLY A O 1
ATOM 644 N N . VAL A 1 85 ? -8.966 9.019 15.554 1.00 84.81 85 VAL A N 1
ATOM 645 C CA . VAL A 1 85 ? -7.974 7.963 15.799 1.00 84.81 85 VAL A CA 1
ATOM 646 C C . VAL A 1 85 ? -6.570 8.559 15.765 1.00 84.81 85 VAL A C 1
ATOM 648 O O . VAL A 1 85 ? -6.213 9.302 14.855 1.00 84.81 85 VAL A O 1
ATOM 651 N N . ASP A 1 86 ? -5.756 8.234 16.768 1.00 89.69 86 ASP A N 1
ATOM 652 C CA . ASP A 1 86 ? -4.340 8.597 16.769 1.00 89.69 86 ASP A CA 1
ATOM 653 C C . ASP A 1 86 ? -3.605 7.924 15.582 1.00 89.69 86 ASP A C 1
ATOM 655 O O . ASP A 1 86 ? -3.837 6.737 15.327 1.00 89.69 86 ASP A O 1
ATOM 659 N N . PRO A 1 87 ? -2.698 8.616 14.860 1.00 86.38 87 PRO A N 1
ATOM 660 C CA . PRO A 1 87 ? -2.047 8.063 13.671 1.00 86.38 87 PRO A CA 1
ATOM 661 C C . PRO A 1 87 ? -1.310 6.738 13.902 1.00 86.38 87 PRO A C 1
ATOM 663 O O . PRO A 1 87 ? -1.322 5.872 13.027 1.00 86.38 87 PRO A O 1
ATOM 666 N N . VAL A 1 88 ? -0.684 6.544 15.068 1.00 88.19 88 VAL A N 1
ATOM 667 C CA . VAL A 1 88 ? -0.002 5.279 15.385 1.00 88.19 88 VAL A CA 1
ATOM 668 C C . VAL A 1 88 ? -1.029 4.167 15.557 1.00 88.19 88 VAL A C 1
ATOM 670 O O . VAL A 1 88 ? -0.842 3.068 15.036 1.00 88.19 88 VAL A O 1
ATOM 673 N N . THR A 1 89 ? -2.144 4.468 16.219 1.00 86.38 89 THR A N 1
ATOM 674 C CA . THR A 1 89 ? -3.257 3.523 16.382 1.00 86.38 89 THR A CA 1
ATOM 675 C C . THR A 1 89 ? -3.857 3.128 15.030 1.00 86.38 89 THR A C 1
ATOM 677 O O . THR A 1 89 ? -4.085 1.943 14.796 1.00 86.38 89 THR A O 1
ATOM 680 N N . ALA A 1 90 ? -4.038 4.075 14.104 1.00 85.88 90 ALA A N 1
ATOM 681 C CA . ALA A 1 90 ? -4.530 3.785 12.753 1.00 85.88 90 ALA A CA 1
ATOM 682 C C . ALA A 1 90 ? -3.597 2.826 11.982 1.00 85.88 90 ALA A C 1
ATOM 684 O O . ALA A 1 90 ? -4.052 1.883 11.332 1.00 85.88 90 ALA A O 1
ATOM 685 N N . VAL A 1 91 ? -2.278 3.015 12.093 1.00 86.25 91 VAL A N 1
ATOM 686 C CA . VAL A 1 91 ? -1.288 2.098 11.499 1.00 86.25 91 VAL A CA 1
ATOM 687 C C . VAL A 1 91 ? -1.331 0.719 12.169 1.00 86.25 91 VAL A C 1
ATOM 689 O O . VAL A 1 91 ? -1.292 -0.305 11.493 1.00 86.25 91 VAL A O 1
ATOM 692 N N . GLN A 1 92 ? -1.458 0.661 13.495 1.00 87.81 92 GLN A N 1
ATOM 693 C CA . GLN A 1 92 ? -1.538 -0.613 14.218 1.00 87.81 92 GLN A CA 1
ATOM 694 C C . GLN A 1 92 ? -2.803 -1.404 13.863 1.00 87.81 92 GLN A C 1
ATOM 696 O O . GLN A 1 92 ? -2.726 -2.611 13.638 1.00 87.81 92 GLN A O 1
ATOM 701 N N . GLN A 1 93 ? -3.952 -0.733 13.758 1.00 88.25 93 GLN A N 1
ATOM 702 C CA . GLN A 1 93 ? -5.233 -1.356 13.406 1.00 88.25 93 GLN A CA 1
ATOM 703 C C . GLN A 1 93 ? -5.221 -1.989 12.007 1.00 88.25 93 GLN A C 1
ATOM 705 O O . GLN A 1 93 ? -5.887 -2.997 11.781 1.00 88.25 93 GLN A O 1
ATOM 710 N N . THR A 1 94 ? -4.441 -1.432 11.079 1.00 89.94 94 THR A N 1
ATOM 711 C CA . THR A 1 94 ? -4.363 -1.902 9.686 1.00 89.94 94 THR A CA 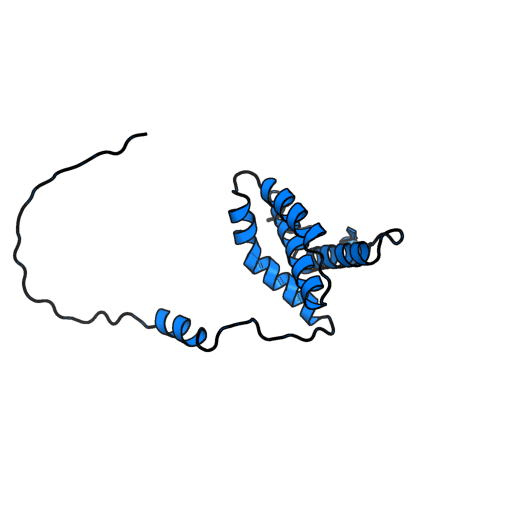1
ATOM 712 C C . THR A 1 94 ? -3.317 -2.999 9.472 1.00 89.94 94 THR A C 1
ATOM 714 O O . THR A 1 94 ? -3.377 -3.715 8.473 1.00 89.94 94 THR A O 1
ATOM 717 N N . ALA A 1 95 ? -2.389 -3.205 10.413 1.00 89.44 95 ALA A N 1
ATOM 718 C CA . ALA A 1 95 ? -1.206 -4.050 10.226 1.00 89.44 95 ALA A CA 1
ATOM 719 C C . ALA A 1 95 ? -1.520 -5.499 9.793 1.00 89.44 95 ALA A C 1
ATOM 721 O O . ALA A 1 95 ? -0.889 -6.030 8.875 1.00 89.44 95 ALA A O 1
ATOM 722 N N . ALA A 1 96 ? -2.520 -6.140 10.410 1.00 91.38 96 ALA A N 1
ATOM 723 C CA . ALA A 1 96 ? -2.901 -7.515 10.072 1.00 91.38 96 ALA A CA 1
ATOM 724 C C . ALA A 1 96 ? -3.487 -7.631 8.651 1.00 91.38 96 ALA A C 1
ATOM 726 O O . ALA A 1 96 ? -3.178 -8.574 7.910 1.00 91.38 96 ALA A O 1
ATOM 727 N N . ARG A 1 97 ? -4.298 -6.646 8.243 1.00 93.56 97 ARG A N 1
ATOM 728 C CA . ARG A 1 97 ? -4.876 -6.575 6.894 1.00 93.56 97 ARG A CA 1
ATOM 729 C C . ARG A 1 97 ? -3.800 -6.274 5.856 1.00 93.56 97 ARG A C 1
ATOM 731 O O . ARG A 1 97 ? -3.718 -6.988 4.862 1.00 93.56 97 ARG A O 1
ATOM 738 N N . VAL A 1 98 ? -2.909 -5.322 6.139 1.00 95.00 98 VAL A N 1
ATOM 739 C CA . VAL A 1 98 ? -1.728 -5.010 5.314 1.00 95.00 98 VAL A CA 1
ATOM 740 C C . VAL A 1 98 ? -0.908 -6.263 5.020 1.00 95.00 98 VAL A C 1
ATOM 742 O O . VAL A 1 98 ? -0.626 -6.545 3.855 1.00 95.00 98 VAL A O 1
ATOM 745 N N . ARG A 1 99 ? -0.567 -7.046 6.055 1.00 94.44 99 ARG A N 1
ATOM 746 C CA . ARG A 1 99 ? 0.183 -8.300 5.882 1.00 94.44 99 ARG A CA 1
ATOM 747 C C . ARG A 1 99 ? -0.560 -9.271 4.966 1.00 94.44 99 ARG A C 1
ATOM 749 O O . ARG A 1 99 ? 0.034 -9.814 4.040 1.00 94.44 99 ARG A O 1
ATOM 756 N N . THR A 1 100 ? -1.855 -9.463 5.200 1.00 95.75 100 THR A N 1
ATOM 757 C CA . THR A 1 100 ? -2.694 -10.378 4.409 1.00 95.75 100 THR A CA 1
ATOM 758 C C . THR A 1 100 ? -2.749 -9.973 2.932 1.00 95.75 100 THR A C 1
ATOM 760 O O . THR A 1 100 ? -2.596 -10.820 2.050 1.00 95.75 100 THR A O 1
ATOM 763 N N . ILE A 1 101 ? -2.921 -8.677 2.653 1.00 96.12 101 ILE A N 1
ATOM 764 C CA . ILE A 1 101 ? -2.951 -8.131 1.290 1.00 96.12 101 ILE A CA 1
ATOM 765 C C . ILE A 1 101 ? -1.596 -8.326 0.605 1.00 96.12 101 ILE A C 1
ATOM 767 O O . ILE A 1 101 ? -1.551 -8.812 -0.524 1.00 96.12 101 ILE A O 1
ATOM 771 N N . ALA A 1 102 ? -0.498 -7.984 1.287 1.00 95.94 102 ALA A N 1
ATOM 772 C CA . ALA A 1 102 ? 0.846 -8.113 0.734 1.00 95.94 102 ALA A CA 1
ATOM 773 C C . ALA A 1 102 ? 1.169 -9.569 0.368 1.00 95.94 102 ALA A C 1
ATOM 775 O O . ALA A 1 102 ? 1.573 -9.831 -0.763 1.00 95.94 102 ALA A O 1
ATOM 776 N N . LEU A 1 103 ? 0.912 -10.520 1.273 1.00 94.69 103 LEU A N 1
ATOM 777 C CA . LEU A 1 103 ? 1.119 -11.948 1.003 1.00 94.69 103 LEU A CA 1
ATOM 778 C C . LEU A 1 103 ? 0.266 -12.440 -0.172 1.00 94.69 103 LEU A C 1
ATOM 780 O O . LEU A 1 103 ? 0.780 -13.101 -1.066 1.00 94.69 103 LEU A O 1
ATOM 784 N N . SER A 1 104 ? -1.001 -12.023 -0.246 1.00 95.94 104 SER A N 1
ATOM 785 C CA . SER A 1 104 ? -1.894 -12.398 -1.354 1.00 95.94 104 SER A CA 1
ATOM 786 C C . SER A 1 104 ? -1.398 -11.922 -2.728 1.00 95.94 104 SER A C 1
ATOM 788 O O . SER A 1 104 ? -1.690 -12.552 -3.748 1.00 95.94 104 SER A O 1
ATOM 790 N N . ILE A 1 105 ? -0.680 -10.794 -2.773 1.00 95.62 105 ILE A N 1
ATOM 791 C CA . ILE A 1 105 ? -0.030 -10.303 -3.994 1.00 95.62 105 ILE A CA 1
ATOM 792 C C . ILE A 1 105 ? 1.238 -11.109 -4.271 1.00 95.62 105 ILE A C 1
ATOM 794 O O . ILE A 1 105 ? 1.412 -11.582 -5.393 1.00 95.62 105 ILE A O 1
ATOM 798 N N . LEU A 1 106 ? 2.103 -11.275 -3.267 1.00 94.44 106 LEU A N 1
ATOM 799 C CA . LEU A 1 106 ? 3.387 -11.967 -3.408 1.00 94.44 106 LEU A CA 1
ATOM 800 C C . LEU A 1 106 ? 3.224 -13.432 -3.826 1.00 94.44 106 LEU A C 1
ATOM 802 O O . LEU A 1 106 ? 3.993 -13.884 -4.668 1.00 94.44 106 LEU A O 1
ATOM 806 N N . ASP A 1 107 ? 2.185 -14.122 -3.346 1.00 93.56 107 ASP A N 1
ATOM 807 C CA . ASP A 1 107 ? 1.837 -15.503 -3.725 1.00 93.56 107 ASP A CA 1
ATOM 808 C C . ASP A 1 107 ? 1.543 -15.669 -5.227 1.00 93.56 107 ASP A C 1
ATOM 810 O O . ASP A 1 107 ? 1.545 -16.781 -5.758 1.00 93.56 107 ASP A O 1
ATOM 814 N N . ARG A 1 108 ? 1.252 -14.569 -5.931 1.00 92.75 108 ARG A N 1
ATOM 815 C CA . ARG A 1 108 ? 0.974 -14.552 -7.378 1.00 92.75 108 ARG A CA 1
ATOM 816 C C . ARG A 1 108 ? 2.168 -14.093 -8.208 1.00 92.75 108 ARG A C 1
ATOM 818 O O . ARG A 1 108 ? 2.067 -14.045 -9.434 1.00 92.75 108 ARG A O 1
ATOM 825 N N . LEU A 1 109 ? 3.262 -13.720 -7.555 1.00 90.19 109 LEU A N 1
ATOM 826 C CA . LEU A 1 109 ? 4.500 -13.276 -8.176 1.00 90.19 109 LEU A CA 1
ATOM 827 C C . LEU A 1 109 ? 5.576 -14.345 -7.975 1.00 90.19 109 LEU A C 1
ATOM 829 O O . LEU A 1 109 ? 5.509 -15.147 -7.048 1.00 90.19 109 LEU A O 1
ATOM 833 N N . ASP A 1 110 ? 6.589 -14.349 -8.839 1.00 84.31 110 ASP A N 1
ATOM 834 C CA . ASP A 1 110 ? 7.767 -15.206 -8.669 1.00 84.31 110 ASP A CA 1
ATOM 835 C C . ASP A 1 110 ? 8.682 -14.604 -7.589 1.00 84.31 110 ASP A C 1
ATOM 837 O O . ASP A 1 110 ? 9.705 -13.972 -7.866 1.00 84.31 110 ASP A O 1
ATOM 841 N N . THR A 1 111 ? 8.222 -14.692 -6.341 1.00 79.38 111 THR A N 1
ATOM 842 C CA . THR A 1 111 ? 8.882 -14.128 -5.164 1.00 79.38 111 THR A CA 1
ATOM 843 C C . THR A 1 111 ? 9.549 -15.245 -4.374 1.00 79.38 111 THR A C 1
ATOM 845 O O . THR A 1 111 ? 8.897 -16.199 -3.951 1.00 79.38 111 THR A O 1
ATOM 848 N N . ALA A 1 112 ? 10.846 -15.107 -4.097 1.00 72.56 112 ALA A N 1
ATOM 849 C CA . ALA A 1 112 ? 11.516 -15.967 -3.131 1.00 72.56 112 ALA A CA 1
ATOM 850 C C . ALA A 1 112 ? 11.031 -15.623 -1.713 1.00 72.56 112 ALA A C 1
ATOM 852 O O . ALA A 1 112 ? 11.474 -14.646 -1.110 1.00 72.56 112 ALA A O 1
ATOM 853 N N . MET A 1 113 ? 10.114 -16.430 -1.180 1.00 65.62 113 MET A N 1
ATOM 854 C CA . MET A 1 113 ? 9.616 -16.263 0.183 1.00 65.62 113 MET A CA 1
ATOM 855 C C . MET A 1 113 ? 10.659 -16.785 1.177 1.00 65.62 113 MET A C 1
ATOM 857 O O . MET A 1 113 ? 10.935 -17.983 1.245 1.00 65.62 113 MET A O 1
ATOM 861 N N . VAL A 1 114 ? 11.254 -15.877 1.949 1.00 66.50 114 VAL A N 1
ATOM 862 C CA . VAL A 1 114 ? 12.040 -16.228 3.139 1.00 66.50 114 VAL A CA 1
ATOM 863 C C . VAL A 1 114 ? 11.055 -16.341 4.312 1.00 66.50 114 VAL A C 1
ATOM 865 O O . VAL A 1 114 ? 10.150 -15.509 4.383 1.00 66.50 114 VAL A O 1
ATOM 868 N N . PRO A 1 115 ? 11.174 -17.349 5.200 1.00 60.41 115 PRO A N 1
ATOM 869 C CA . PRO A 1 115 ? 10.249 -17.541 6.319 1.00 60.41 115 PRO A CA 1
ATOM 870 C C . PRO A 1 115 ? 10.039 -16.262 7.134 1.00 60.41 115 PRO A C 1
ATOM 872 O O . PRO A 1 115 ? 10.960 -15.452 7.229 1.00 60.41 115 PRO A O 1
ATOM 875 N N . ASP A 1 116 ?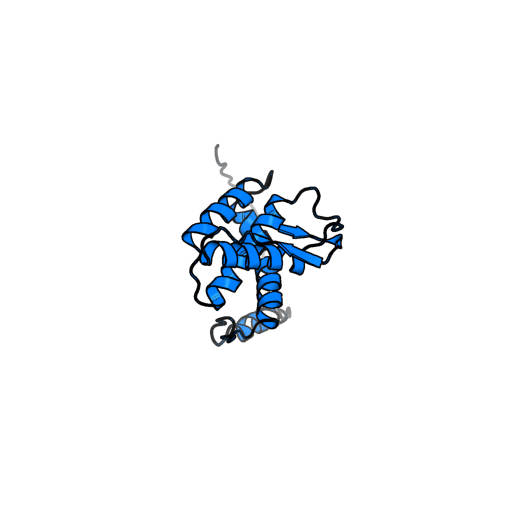 8.862 -16.138 7.758 1.00 64.12 116 ASP A N 1
ATOM 876 C CA . ASP A 1 116 ? 8.299 -14.950 8.436 1.00 64.12 116 ASP A CA 1
ATOM 877 C C . ASP A 1 116 ? 9.164 -14.309 9.547 1.00 64.12 116 ASP A C 1
ATOM 879 O O . ASP A 1 116 ? 8.745 -13.357 10.203 1.00 64.12 116 ASP A O 1
ATOM 883 N N . GLY A 1 117 ? 10.384 -14.795 9.768 1.00 61.19 117 GLY A N 1
ATOM 884 C CA . GLY A 1 117 ? 11.282 -14.295 10.798 1.00 61.19 117 GLY A CA 1
ATOM 885 C C . GLY A 1 117 ? 10.883 -14.746 12.197 1.00 61.19 117 GLY A C 1
ATOM 886 O O . GLY A 1 117 ? 11.428 -14.207 13.160 1.00 61.19 117 GLY A O 1
ATOM 887 N N . ASP A 1 118 ? 9.980 -15.729 12.316 1.00 62.66 118 ASP A N 1
ATOM 888 C CA . ASP A 1 118 ? 9.659 -16.348 13.596 1.00 62.66 118 ASP A CA 1
ATOM 889 C C . ASP A 1 118 ? 10.953 -16.859 14.237 1.00 62.66 118 ASP A C 1
ATOM 891 O O . ASP A 1 118 ? 11.643 -17.720 13.668 1.00 62.66 118 ASP A O 1
ATOM 895 N N . PRO A 1 119 ? 11.340 -16.323 15.409 1.00 54.28 119 PRO A N 1
ATOM 896 C CA . PRO A 1 119 ? 12.502 -16.827 16.099 1.00 54.28 119 PRO A CA 1
ATOM 897 C C . PRO A 1 119 ? 12.215 -18.278 16.506 1.00 54.28 119 PRO A C 1
ATOM 899 O O . PRO A 1 119 ? 11.109 -18.581 16.971 1.00 54.28 119 PRO A O 1
ATOM 902 N N . PRO A 1 120 ? 13.191 -19.192 16.367 1.00 60.06 120 PRO A N 1
ATOM 903 C CA . PRO A 1 120 ? 12.994 -20.576 16.771 1.00 60.06 120 PRO A CA 1
ATOM 904 C C . PRO A 1 120 ? 12.523 -20.633 18.232 1.00 60.06 120 PRO A C 1
ATOM 906 O O . PRO A 1 120 ? 13.238 -20.201 19.136 1.00 60.06 120 PRO A O 1
ATOM 909 N N . GLY A 1 121 ? 11.313 -21.161 18.456 1.00 58.72 121 GLY A N 1
ATOM 910 C CA . GLY A 1 121 ? 10.709 -21.316 19.785 1.00 58.72 121 GLY A CA 1
ATOM 911 C C . GLY A 1 121 ? 9.462 -20.474 20.079 1.00 58.72 121 GLY A C 1
ATOM 912 O O . GLY A 1 121 ? 8.875 -20.682 21.141 1.00 58.72 121 GLY A O 1
ATOM 913 N N . LEU A 1 122 ? 9.015 -19.585 19.182 1.00 63.28 122 LEU A N 1
ATOM 914 C CA . LEU A 1 122 ? 7.789 -18.796 19.395 1.00 63.28 122 LEU A CA 1
ATOM 915 C C . LEU A 1 122 ? 6.520 -19.669 19.484 1.00 63.28 122 LEU A C 1
ATOM 917 O O . LEU A 1 122 ? 5.676 -19.432 20.348 1.00 63.28 122 LEU A O 1
ATOM 921 N N . ASP A 1 123 ? 6.451 -20.753 18.706 1.00 67.69 123 ASP A N 1
ATOM 922 C CA . ASP A 1 123 ? 5.363 -21.747 18.762 1.00 67.69 123 ASP A CA 1
ATOM 923 C C . ASP A 1 123 ? 5.164 -22.339 20.166 1.00 67.69 123 ASP A C 1
ATOM 925 O O . ASP A 1 123 ? 4.051 -22.673 20.571 1.00 67.69 123 ASP A O 1
ATOM 929 N N . ARG A 1 124 ? 6.257 -22.464 20.933 1.00 60.25 124 ARG A N 1
ATOM 930 C CA . ARG A 1 124 ? 6.235 -23.045 22.279 1.00 60.25 124 ARG A CA 1
ATOM 931 C C . ARG A 1 124 ? 5.597 -22.091 23.290 1.00 60.25 124 ARG A C 1
ATOM 933 O O . ARG A 1 124 ? 4.885 -22.552 24.169 1.00 60.25 124 ARG A O 1
ATOM 940 N N . LEU A 1 125 ? 5.797 -20.782 23.132 1.00 57.84 125 LEU A N 1
ATOM 941 C CA . LEU A 1 125 ? 5.220 -19.768 24.021 1.00 57.84 125 LEU A CA 1
ATOM 942 C C . LEU A 1 125 ? 3.711 -19.612 23.806 1.00 57.84 125 LEU A C 1
ATOM 944 O O . LEU A 1 125 ? 2.977 -19.436 24.773 1.00 57.84 125 LEU A O 1
ATOM 948 N N . LEU A 1 126 ? 3.245 -19.725 22.559 1.00 61.41 126 LEU A N 1
ATOM 949 C CA . LEU A 1 126 ? 1.812 -19.722 22.250 1.00 61.41 126 LEU A CA 1
ATOM 950 C C . LEU A 1 126 ? 1.128 -20.983 22.805 1.00 61.41 126 LEU A C 1
ATOM 952 O O . LEU A 1 126 ? 0.076 -20.890 23.429 1.00 61.41 126 LEU A O 1
ATOM 956 N N . ALA A 1 127 ? 1.776 -22.148 22.685 1.00 59.38 127 ALA A N 1
ATOM 957 C CA . ALA A 1 127 ? 1.281 -23.396 23.269 1.00 59.38 127 ALA A CA 1
ATOM 958 C C . ALA A 1 127 ? 1.292 -23.403 24.813 1.00 59.38 127 ALA A C 1
ATOM 960 O O . ALA A 1 127 ? 0.428 -24.019 25.433 1.00 59.38 127 ALA A O 1
ATOM 961 N N . GLU A 1 128 ? 2.258 -22.728 25.444 1.00 56.72 128 GLU A N 1
ATOM 962 C CA . GLU A 1 128 ? 2.336 -22.577 26.905 1.00 56.72 128 GLU A CA 1
ATOM 963 C C . GLU A 1 128 ? 1.272 -21.612 27.456 1.00 56.72 128 GLU A C 1
ATOM 965 O O . GLU A 1 128 ? 0.824 -21.789 28.589 1.00 56.72 128 GLU A O 1
ATOM 970 N N . GLN A 1 129 ? 0.834 -20.622 26.670 1.00 58.62 129 GLN A N 1
ATOM 971 C CA . GLN A 1 129 ? -0.218 -19.676 27.064 1.00 58.62 129 GLN A CA 1
ATOM 972 C C . GLN A 1 129 ? -1.631 -20.278 27.011 1.00 58.62 129 GLN A C 1
ATOM 974 O O . GLN A 1 129 ? -2.480 -19.881 27.808 1.00 58.62 129 GLN A O 1
ATOM 979 N N . ASP A 1 130 ? -1.860 -21.266 26.141 1.00 50.69 130 ASP A N 1
ATOM 980 C CA . ASP A 1 130 ? -3.140 -21.983 26.014 1.00 50.69 130 ASP A CA 1
ATOM 981 C C . ASP A 1 130 ? -3.268 -23.193 26.961 1.00 50.69 130 ASP A C 1
ATOM 983 O O . ASP A 1 130 ? -4.287 -23.894 26.964 1.00 50.69 130 ASP A O 1
ATOM 987 N N . ALA A 1 131 ? -2.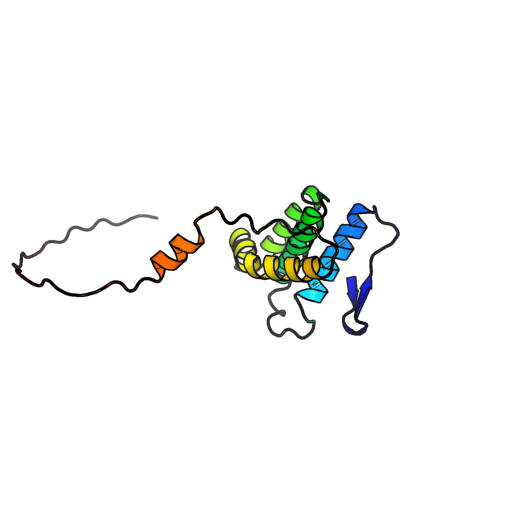257 -23.456 27.796 1.00 51.62 131 ALA A N 1
ATOM 988 C CA . ALA A 1 131 ? -2.336 -24.502 28.807 1.00 51.62 131 ALA A CA 1
ATOM 989 C C . ALA A 1 131 ? -3.382 -24.123 29.881 1.00 51.62 131 ALA A C 1
ATOM 991 O O . ALA A 1 131 ? -3.268 -23.061 30.502 1.00 51.62 131 ALA A O 1
ATOM 992 N N . PRO A 1 132 ? -4.398 -24.968 30.155 1.00 44.62 132 PRO A N 1
ATOM 993 C CA . PRO A 1 132 ? -5.396 -24.666 31.172 1.00 44.62 132 PRO A CA 1
ATOM 994 C C . PRO A 1 132 ? -4.723 -24.518 32.536 1.00 44.62 132 PRO A C 1
ATOM 996 O O . PRO A 1 132 ? -4.017 -25.424 32.983 1.00 44.62 132 PRO A O 1
ATOM 999 N N . LEU A 1 133 ? -4.962 -23.394 33.216 1.00 47.41 133 LEU A N 1
ATOM 1000 C CA . LEU A 1 133 ? -4.591 -23.239 34.620 1.00 47.41 133 LEU A CA 1
ATOM 1001 C C . LEU A 1 133 ? -5.359 -24.291 35.433 1.00 47.41 133 LEU A C 1
ATOM 1003 O O . LEU A 1 133 ? -6.564 -24.157 35.646 1.00 47.41 133 LEU A O 1
ATOM 1007 N N . ASP A 1 134 ? -4.663 -25.346 35.863 1.00 45.31 134 ASP A N 1
ATOM 1008 C CA . ASP A 1 134 ? -5.186 -26.355 36.784 1.00 45.31 134 ASP A CA 1
ATOM 1009 C C . ASP A 1 134 ? -5.518 -25.689 38.126 1.00 45.31 134 ASP A C 1
ATOM 1011 O O . ASP A 1 134 ? -4.663 -25.445 38.982 1.00 45.31 134 ASP A O 1
ATOM 1015 N N . SER A 1 135 ? -6.789 -25.336 38.292 1.00 51.25 135 SER A N 1
ATOM 1016 C CA . SER A 1 135 ? -7.341 -24.891 39.559 1.00 51.25 135 SER A CA 1
ATOM 1017 C C . SER A 1 135 ? -7.744 -26.110 40.386 1.00 51.25 135 SER A C 1
ATOM 1019 O O . SER A 1 135 ? -8.923 -26.469 40.433 1.00 51.25 135 SER A O 1
ATOM 1021 N N . SER A 1 136 ? -6.787 -26.728 41.079 1.00 41.28 136 SER A N 1
ATOM 1022 C CA . SER A 1 136 ? -7.116 -27.713 42.110 1.00 41.28 136 SER A CA 1
ATOM 1023 C C . SER A 1 136 ? -6.253 -27.592 43.369 1.00 41.28 136 SER A C 1
ATOM 1025 O O . SER A 1 136 ? -5.153 -28.115 43.482 1.00 41.28 136 SER A O 1
ATOM 1027 N N . SER A 1 137 ? -6.867 -26.917 44.347 1.00 46.28 137 SER A N 1
ATOM 1028 C CA . SER A 1 137 ? -6.854 -27.210 45.784 1.00 46.28 137 SER A CA 1
ATOM 1029 C C . SER A 1 137 ? -5.541 -27.133 46.577 1.00 46.28 137 SER A C 1
ATOM 1031 O O . SER A 1 137 ? -4.731 -28.053 46.588 1.00 46.28 137 SER A O 1
ATOM 1033 N N . CYS A 1 138 ? -5.480 -26.137 47.468 1.00 28.86 138 CYS A N 1
ATOM 1034 C CA . CYS A 1 138 ? -5.436 -26.458 48.896 1.00 28.86 138 CYS A CA 1
ATOM 1035 C C . CYS A 1 138 ? -6.004 -25.298 49.731 1.00 28.86 138 CYS A C 1
ATOM 1037 O O . CYS A 1 138 ? -5.324 -24.323 50.050 1.00 28.86 138 CYS A O 1
ATOM 1039 N N . CYS A 1 139 ? -7.286 -25.394 50.086 1.00 34.53 139 CYS A N 1
ATOM 1040 C CA . CYS A 1 139 ? -7.844 -24.602 51.173 1.00 34.53 139 CYS A CA 1
ATOM 1041 C C . CYS A 1 139 ? -7.262 -25.099 52.502 1.00 34.53 139 CYS A C 1
ATOM 1043 O O . CYS A 1 139 ? -7.464 -26.262 52.843 1.00 34.53 139 CYS A O 1
ATOM 1045 N N . SER A 1 140 ? -6.649 -24.217 53.296 1.00 38.69 140 SER A N 1
ATOM 1046 C CA . SER A 1 140 ? -6.704 -24.277 54.765 1.00 38.69 140 SER A CA 1
ATOM 1047 C C . SER A 1 140 ? -6.208 -22.976 55.401 1.00 38.69 140 SER A C 1
ATOM 1049 O O . SER A 1 140 ? -5.066 -22.581 55.207 1.00 38.69 140 SER A O 1
ATOM 1051 N N . GLY A 1 141 ? -7.069 -22.360 56.219 1.00 31.70 141 GLY A N 1
ATOM 1052 C CA . GLY A 1 141 ? -6.675 -21.457 57.307 1.00 31.70 141 GLY A CA 1
ATOM 1053 C C . GLY A 1 141 ? -6.857 -19.956 57.065 1.00 31.70 141 GLY A C 1
ATOM 1054 O O . GLY A 1 141 ? -5.923 -19.262 56.690 1.00 31.70 141 GLY A O 1
ATOM 1055 N N . ALA A 1 142 ? -8.037 -19.422 57.395 1.00 38.06 142 ALA A N 1
ATOM 1056 C 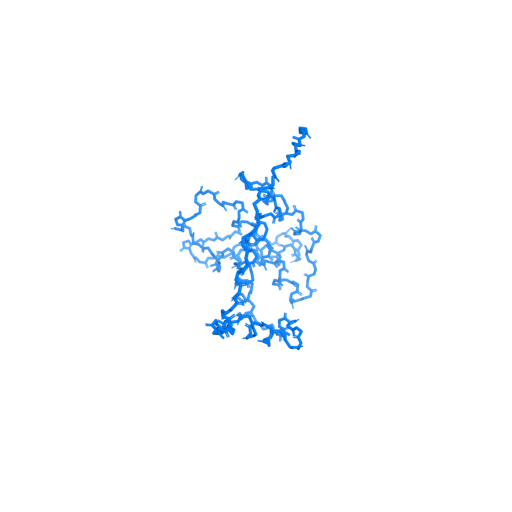CA . ALA A 1 142 ? -8.175 -18.005 57.750 1.00 38.06 142 ALA A CA 1
ATOM 1057 C C . ALA A 1 142 ? -7.493 -17.723 59.111 1.00 38.06 142 ALA A C 1
ATOM 1059 O O . ALA A 1 142 ? -7.465 -18.609 59.969 1.00 38.06 142 ALA A O 1
ATOM 1060 N N . PRO A 1 143 ? -7.061 -16.476 59.376 1.00 41.28 143 PRO A N 1
ATOM 1061 C CA . PRO A 1 143 ? -7.935 -15.652 60.209 1.00 41.28 143 PRO A CA 1
ATOM 1062 C C . PRO A 1 143 ? -8.098 -14.204 59.724 1.00 41.28 143 PRO A C 1
ATOM 1064 O O . PRO A 1 143 ? -7.258 -13.611 59.055 1.00 41.28 143 PRO A O 1
ATOM 1067 N N . ARG A 1 144 ? -9.244 -13.638 60.110 1.00 43.09 144 ARG A N 1
ATOM 1068 C CA . ARG A 1 144 ? -9.665 -12.254 59.876 1.00 43.09 144 ARG A CA 1
ATOM 1069 C C . ARG A 1 144 ? -8.781 -11.277 60.658 1.00 43.09 144 ARG A C 1
ATOM 1071 O O . ARG A 1 144 ? -8.732 -11.373 61.879 1.00 43.09 144 ARG A O 1
ATOM 1078 N N . HIS A 1 145 ? -8.252 -10.251 59.993 1.00 35.28 145 HIS A N 1
ATOM 1079 C CA . HIS A 1 145 ? -7.907 -8.982 60.640 1.00 35.28 145 HIS A CA 1
ATOM 1080 C C . HIS A 1 145 ? -8.575 -7.799 59.926 1.00 35.28 145 HIS A C 1
ATOM 1082 O O . HIS A 1 145 ? -8.778 -7.776 58.717 1.00 35.28 145 HIS A O 1
ATOM 1088 N N . ARG A 1 146 ? -9.032 -6.864 60.756 1.00 34.59 146 ARG A N 1
ATOM 1089 C CA . ARG A 1 146 ? -9.986 -5.778 60.513 1.00 34.59 146 ARG A CA 1
ATOM 1090 C C . ARG A 1 146 ? -9.230 -4.465 60.253 1.00 34.59 146 ARG A C 1
ATOM 1092 O O . ARG A 1 146 ? -8.366 -4.177 61.062 1.00 34.59 146 ARG A O 1
ATOM 1099 N N . ARG A 1 147 ? -9.678 -3.695 59.233 1.00 35.75 147 ARG A N 1
ATOM 1100 C CA . ARG A 1 147 ? -9.604 -2.218 58.964 1.00 35.75 147 ARG A CA 1
ATOM 1101 C C . ARG A 1 147 ? -8.244 -1.518 59.216 1.00 35.75 147 ARG A C 1
ATOM 1103 O O . ARG A 1 147 ? -7.633 -1.724 60.243 1.00 35.75 147 ARG A O 1
ATOM 1110 N N . THR A 1 148 ? -7.760 -0.626 58.348 1.00 34.19 148 THR A N 1
ATOM 1111 C CA . THR A 1 148 ? -8.253 0.762 58.182 1.00 34.19 148 THR A CA 1
ATOM 1112 C C . THR A 1 148 ? -7.813 1.409 56.860 1.00 34.19 148 THR A C 1
ATOM 1114 O O . THR A 1 148 ? -6.807 1.032 56.274 1.00 34.19 148 THR A O 1
ATOM 1117 N N . ALA A 1 149 ? -8.582 2.416 56.437 1.00 38.00 149 ALA A N 1
ATOM 1118 C CA . ALA A 1 149 ? -8.353 3.288 55.290 1.00 38.00 149 ALA A CA 1
ATOM 1119 C C . ALA A 1 149 ? -7.149 4.235 55.460 1.00 38.00 149 ALA A C 1
ATOM 1121 O O . ALA A 1 149 ? -6.884 4.692 56.569 1.00 38.00 149 ALA A O 1
ATOM 1122 N N . SER A 1 150 ? -6.516 4.604 54.344 1.00 37.47 150 SER A N 1
ATOM 1123 C CA . SER A 1 150 ? -5.820 5.885 54.161 1.00 37.47 150 SER A CA 1
ATOM 1124 C C . SER A 1 150 ? -5.718 6.155 52.660 1.00 37.47 150 SER A C 1
ATOM 1126 O O . SER A 1 150 ? -5.107 5.369 51.942 1.00 37.47 150 SER A O 1
ATOM 1128 N N . GLY A 1 151 ? -6.382 7.211 52.186 1.00 30.48 151 GLY A N 1
ATOM 1129 C CA . GLY A 1 151 ? -6.334 7.647 50.789 1.00 30.48 151 GLY A CA 1
ATOM 1130 C C . GLY A 1 151 ? -5.092 8.471 50.471 1.00 30.48 151 GLY A C 1
ATOM 1131 O O . GLY A 1 151 ? -4.369 8.812 51.396 1.00 30.48 151 GLY A O 1
ATOM 1132 N N . TYR A 1 152 ? -4.900 8.782 49.185 1.00 30.39 152 TYR A N 1
ATOM 1133 C CA . TYR A 1 152 ? -4.315 10.028 48.672 1.00 30.39 152 TYR A CA 1
ATOM 1134 C C . TYR A 1 152 ? -4.732 10.222 47.196 1.00 30.39 152 TYR A C 1
ATOM 1136 O O . TYR A 1 152 ? -4.622 9.301 46.388 1.00 30.39 152 TYR A O 1
ATOM 1144 N N . GLU A 1 153 ? -5.266 11.412 46.905 1.00 27.38 153 GLU A N 1
ATOM 1145 C CA . GLU A 1 153 ? -5.698 11.968 45.609 1.00 27.38 153 GLU A CA 1
ATOM 1146 C C . GLU A 1 153 ? -4.525 12.365 44.684 1.00 27.38 153 GLU A C 1
ATOM 1148 O O . GLU A 1 153 ? -3.404 12.570 45.149 1.00 27.38 153 GLU A O 1
ATOM 1153 N N . TRP A 1 154 ? -4.813 12.547 43.385 1.00 23.16 154 TRP A N 1
ATOM 1154 C CA . TRP A 1 154 ? -3.914 13.093 42.350 1.00 23.16 154 TRP A CA 1
ATOM 1155 C C . TRP A 1 154 ? -4.504 14.377 41.730 1.00 23.16 154 TRP A C 1
ATOM 1157 O O . TRP A 1 154 ? -5.714 14.398 41.494 1.00 23.16 154 TRP A O 1
ATOM 1167 N N . PRO A 1 155 ? -3.697 15.410 41.405 1.00 46.06 155 PRO A N 1
ATOM 1168 C CA . PRO A 1 155 ? -4.158 16.554 40.612 1.00 46.06 155 PRO A CA 1
ATOM 1169 C C . PRO A 1 155 ? -3.289 16.822 39.356 1.00 46.06 155 PRO A C 1
ATOM 1171 O O . PRO A 1 155 ? -2.208 16.249 39.211 1.00 46.06 155 PRO A O 1
ATOM 1174 N N . PRO A 1 156 ? -3.650 17.855 38.579 1.00 44.47 156 PRO A N 1
ATOM 1175 C CA . PRO A 1 156 ? -4.672 17.880 37.533 1.00 44.47 156 PRO A CA 1
ATOM 1176 C C . PRO A 1 156 ? -4.157 17.444 36.148 1.00 44.47 156 PRO A C 1
ATOM 1178 O O . PRO A 1 156 ? -2.947 17.604 35.868 1.00 44.47 156 PRO A O 1
#

Radius of gyration: 24.32 Å; chains: 1; bounding box: 35×46×79 Å

Foldseek 3Di:
DADQVVRDQDFDPPDDPLVRLLSVQLNLLCSQQHDPPPPVPPQDPLLNSLLSLLLSCLLCVLVVRHPCVPRVVRSQVSLVVRPPDDSVRSNVVNVVSSVVSNVVVVVVDPGDDDPPPPDPCPVVVVVVVPPDDPPDDDDDDDDDDDDDDDDDDDDD

Secondary structure (DSSP, 8-state):
-EETTTTEE---TTS-HHHHHHHHHHHHHHHHH--TT-TT-TT-HHHHHHHHHHHHHHHHHHTT---HHHHHHHHHHHHTTSTTS-HHHHHHHHHHHHHHHHHHHHTTS--------PPTTHHHHHHHHTS-------------------------

Organism: NCBI:txid2910976